Protein AF-A0A7C1MVW4-F1 (afdb_monomer_lite)

Secondary structure (DSSP, 8-state):
--S-S----STT--HHHHHHHHHHHHHHHHHHTSS--S-GGGTT-------SS--HHHHHHHH-

Radius of gyration: 13.87 Å; chains: 1; bounding box: 32×21×33 Å

Foldseek 3Di:
DDPDPDPPDCPPPDPVRVVVVVVVVVVLVVLVVDPHSDDPVCPPPDDDDDDPDDDDVVVVVVPD

Sequence (64 aa):
MLKSKDLLGIKELTSEEIYHILDTASNFQDVLKRDIKKVPPLRGKSVVSLFFEPSTRTKTSFAL

pLDDT: mean 88.31, std 8.24, range [67.81, 97.56]

Structure (mmCIF, N/CA/C/O backbone):
data_AF-A0A7C1MVW4-F1
#
_entry.id   AF-A0A7C1MVW4-F1
#
loop_
_atom_site.group_PDB
_atom_site.id
_atom_site.type_symbol
_atom_site.label_atom_id
_atom_site.label_alt_id
_atom_site.label_comp_id
_atom_site.label_asym_id
_atom_site.label_entity_id
_atom_site.label_seq_id
_atom_site.pdbx_PDB_ins_code
_atom_site.Cartn_x
_atom_site.Cartn_y
_atom_site.Cartn_z
_atom_site.occupancy
_atom_site.B_iso_or_equiv
_atom_site.auth_seq_id
_atom_site.auth_comp_id
_atom_site.auth_asym_id
_atom_site.auth_atom_id
_atom_site.pdbx_PDB_model_num
ATOM 1 N N . MET A 1 1 ? -15.987 1.670 -1.216 1.00 73.25 1 MET A N 1
ATOM 2 C CA . MET A 1 1 ? -15.254 2.958 -1.202 1.00 73.25 1 MET A CA 1
ATOM 3 C C . MET A 1 1 ? -14.846 3.238 0.233 1.00 73.25 1 MET A C 1
ATOM 5 O O . MET A 1 1 ? -15.685 3.062 1.107 1.00 73.25 1 MET A O 1
ATOM 9 N N . LEU A 1 2 ? -13.578 3.582 0.470 1.00 87.62 2 LEU A N 1
ATOM 10 C CA . LEU A 1 2 ? -13.051 3.852 1.815 1.00 87.62 2 LEU A CA 1
ATOM 11 C C . LEU A 1 2 ? -13.621 5.168 2.362 1.00 87.62 2 LEU A C 1
ATOM 13 O O . LEU A 1 2 ? -13.828 6.108 1.592 1.00 87.62 2 LEU A O 1
ATOM 17 N N . LYS A 1 3 ? -13.869 5.240 3.674 1.00 84.06 3 LYS A N 1
ATOM 18 C CA . LYS A 1 3 ? -14.363 6.456 4.343 1.00 84.06 3 LYS A CA 1
ATOM 19 C C . LYS A 1 3 ? -13.301 7.547 4.439 1.00 84.06 3 LYS A C 1
ATOM 21 O O . LYS A 1 3 ? -13.632 8.725 4.333 1.00 84.06 3 LYS A O 1
ATOM 26 N N . SER A 1 4 ? -12.044 7.161 4.648 1.00 86.88 4 SER A N 1
ATOM 27 C CA . SER A 1 4 ? -10.902 8.076 4.697 1.00 86.88 4 SER A CA 1
ATOM 28 C C . SER A 1 4 ? -10.148 8.077 3.371 1.00 86.88 4 SER A C 1
ATOM 30 O O . SER A 1 4 ? -10.020 7.047 2.709 1.00 86.88 4 SER A O 1
ATOM 32 N N . LYS A 1 5 ? -9.613 9.245 3.006 1.00 88.75 5 LYS A N 1
ATOM 33 C CA . LYS A 1 5 ? -8.701 9.399 1.869 1.00 88.75 5 LYS A CA 1
ATOM 34 C C . LYS A 1 5 ? -7.324 8.795 2.163 1.00 88.75 5 LYS A C 1
ATOM 36 O O . LYS A 1 5 ? -6.706 8.234 1.261 1.00 88.75 5 LYS A O 1
ATOM 41 N N . ASP A 1 6 ? -6.855 8.928 3.402 1.00 93.25 6 ASP A N 1
ATOM 42 C CA . ASP A 1 6 ? -5.503 8.553 3.809 1.00 93.25 6 ASP A CA 1
ATOM 43 C C . ASP A 1 6 ? -5.514 7.210 4.554 1.00 93.25 6 ASP A C 1
ATOM 45 O O . ASP A 1 6 ? -6.343 6.990 5.441 1.00 93.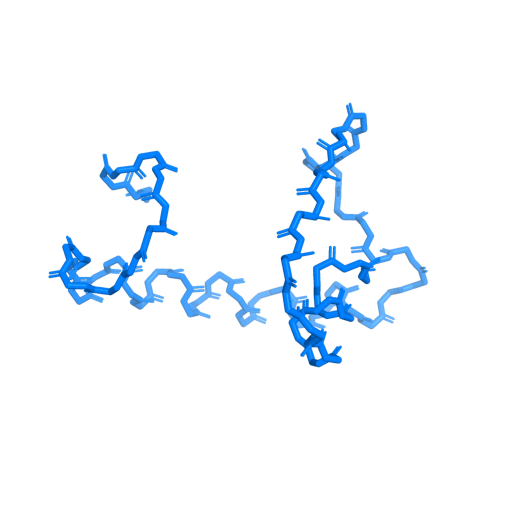25 6 ASP A O 1
ATOM 49 N N . LEU A 1 7 ? -4.576 6.324 4.199 1.00 93.38 7 LEU A N 1
ATOM 50 C CA . LEU A 1 7 ? -4.374 5.013 4.822 1.00 93.38 7 LEU A CA 1
ATOM 51 C C . LEU A 1 7 ? -3.108 5.047 5.689 1.00 93.38 7 LEU A C 1
ATOM 53 O O . LEU A 1 7 ? -2.014 4.738 5.221 1.00 93.38 7 LEU A O 1
ATOM 57 N N . LEU A 1 8 ? -3.263 5.466 6.948 1.00 94.44 8 LEU A N 1
ATOM 58 C CA . LEU A 1 8 ? -2.156 5.602 7.910 1.00 94.44 8 LEU A CA 1
ATOM 59 C C . LEU A 1 8 ? -1.946 4.346 8.769 1.00 94.44 8 LEU A C 1
ATOM 61 O O . LEU A 1 8 ? -0.880 4.150 9.348 1.00 94.44 8 LEU A O 1
ATOM 65 N N . GLY A 1 9 ? -2.961 3.490 8.852 1.00 93.38 9 GLY A N 1
ATOM 66 C CA . GLY A 1 9 ? -2.972 2.283 9.663 1.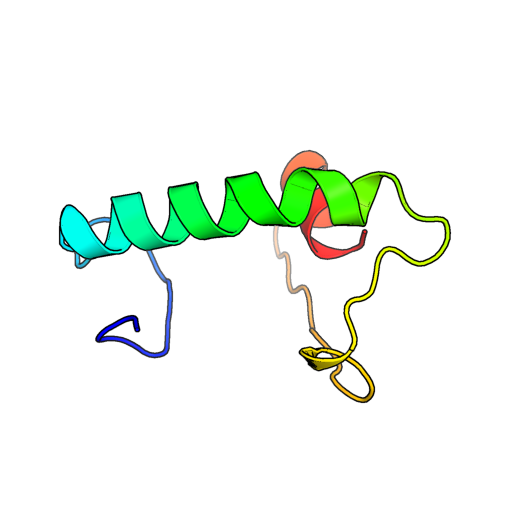00 93.38 9 GLY A CA 1
ATOM 67 C C . GLY A 1 9 ? -4.298 1.544 9.518 1.00 93.38 9 GLY A C 1
ATOM 68 O O . GLY A 1 9 ? -5.143 1.916 8.707 1.00 93.38 9 GLY A O 1
ATOM 69 N N . ILE A 1 10 ? -4.468 0.479 10.302 1.00 95.38 10 ILE A N 1
ATOM 70 C CA . ILE A 1 10 ? -5.677 -0.362 10.274 1.00 95.38 10 ILE A CA 1
ATOM 71 C C . ILE A 1 10 ? -6.663 -0.055 11.405 1.00 95.38 10 ILE A C 1
ATOM 73 O O . ILE A 1 10 ? -7.753 -0.610 11.424 1.00 95.38 10 ILE A O 1
ATOM 77 N N . LYS A 1 11 ? -6.280 0.790 12.369 1.00 94.50 11 LYS A N 1
ATOM 78 C CA . LYS A 1 11 ? -7.049 1.028 13.600 1.00 94.50 11 LYS A CA 1
ATOM 79 C C . LYS A 1 11 ? -8.397 1.691 13.316 1.00 94.50 11 LYS A C 1
ATOM 81 O O . LYS A 1 11 ? -9.379 1.406 13.992 1.00 94.50 11 LYS A O 1
ATOM 86 N N . GLU A 1 12 ? -8.425 2.577 12.333 1.00 92.19 12 GLU A N 1
ATOM 87 C CA . GLU A 1 12 ? -9.597 3.343 11.923 1.00 92.19 12 GLU A CA 1
ATOM 88 C C . GLU A 1 12 ? -10.411 2.632 10.833 1.00 92.19 12 GLU A C 1
ATOM 90 O O . GLU A 1 12 ? -11.483 3.114 10.467 1.00 92.19 12 GLU A O 1
ATOM 95 N N . LEU A 1 13 ? -9.916 1.505 10.307 1.00 94.75 13 LEU A N 1
ATOM 96 C CA . LEU A 1 13 ? -10.620 0.737 9.290 1.00 94.75 13 LEU A CA 1
ATOM 97 C C . LEU A 1 13 ? -11.688 -0.141 9.928 1.00 94.75 13 LEU A C 1
ATOM 99 O O . LEU A 1 13 ? -11.443 -0.881 10.882 1.00 94.75 13 LEU A O 1
ATOM 103 N N . THR A 1 14 ? -12.871 -0.111 9.330 1.00 95.62 14 THR A N 1
ATOM 104 C CA . THR A 1 14 ? -13.903 -1.112 9.597 1.00 95.62 14 THR A CA 1
ATOM 105 C C . THR A 1 14 ? -13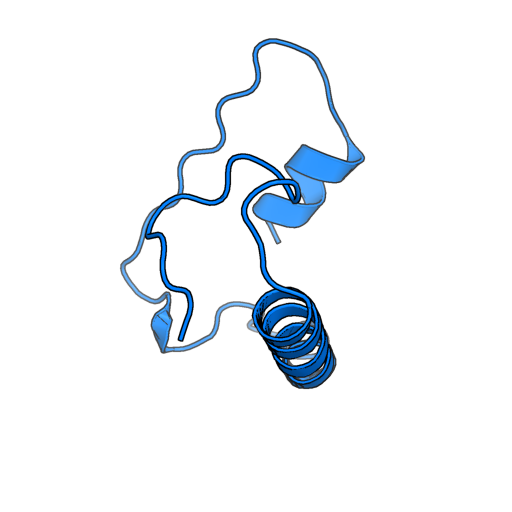.534 -2.451 8.958 1.00 95.62 14 THR A C 1
ATOM 107 O O . THR A 1 14 ? -12.751 -2.514 8.005 1.00 95.62 14 THR A O 1
ATOM 110 N N . SER A 1 15 ? -14.103 -3.547 9.460 1.00 96.19 15 SER A N 1
ATOM 111 C CA . SER A 1 15 ? -13.866 -4.879 8.896 1.00 96.19 15 SER A CA 1
ATOM 112 C C . SER A 1 15 ? -14.272 -4.944 7.422 1.00 96.19 15 SER A C 1
ATOM 114 O O . SER A 1 15 ? -13.554 -5.518 6.608 1.00 96.19 15 SER A O 1
ATOM 116 N N . GLU A 1 16 ? -15.373 -4.292 7.061 1.00 96.25 16 GLU A N 1
ATOM 117 C CA . GLU A 1 16 ? -15.873 -4.202 5.692 1.00 96.25 16 GLU A CA 1
ATOM 118 C C . GLU A 1 16 ? -14.873 -3.501 4.763 1.00 96.25 16 GLU A C 1
ATOM 120 O O . GLU A 1 16 ? -14.665 -3.936 3.631 1.00 96.25 16 GLU A O 1
ATOM 125 N N . GLU A 1 17 ? -14.213 -2.439 5.233 1.00 95.75 17 GLU A N 1
ATOM 126 C CA . GLU A 1 17 ? -13.177 -1.741 4.463 1.00 95.75 17 GLU A CA 1
ATOM 127 C C . GLU A 1 17 ? -11.928 -2.602 4.267 1.00 95.75 17 GLU A C 1
ATOM 129 O O . GLU A 1 17 ? -11.356 -2.604 3.175 1.00 95.75 17 GLU A O 1
ATOM 134 N N . ILE A 1 18 ? -11.527 -3.366 5.287 1.00 95.62 18 ILE A N 1
ATOM 135 C CA . ILE A 1 18 ? -10.404 -4.304 5.184 1.00 95.62 18 ILE A CA 1
ATOM 136 C C . ILE A 1 18 ? -10.709 -5.368 4.128 1.00 95.62 18 ILE A C 1
ATOM 138 O O . ILE A 1 18 ? -9.908 -5.562 3.212 1.00 95.62 18 ILE A O 1
ATOM 142 N N . TYR A 1 19 ? -11.875 -6.015 4.207 1.00 96.50 19 TYR A N 1
ATOM 143 C CA . TYR A 1 19 ? -12.268 -7.022 3.219 1.00 96.50 19 TYR A CA 1
ATOM 144 C C . TYR A 1 19 ? -12.372 -6.429 1.814 1.00 96.50 19 TYR A C 1
ATOM 146 O O . TYR A 1 19 ? -11.853 -7.014 0.869 1.00 96.50 19 TYR A O 1
ATOM 154 N N . HIS A 1 20 ? -12.903 -5.214 1.674 1.00 94.81 20 HIS A N 1
ATOM 155 C CA . HIS A 1 20 ? -12.947 -4.528 0.386 1.00 94.81 20 HIS A CA 1
ATOM 156 C C . HIS A 1 20 ? -11.554 -4.315 -0.238 1.00 94.81 20 HIS A C 1
ATOM 158 O O . HIS A 1 20 ? -11.389 -4.486 -1.451 1.00 94.81 20 HIS A O 1
ATOM 164 N N . ILE A 1 21 ? -10.542 -3.961 0.565 1.00 93.81 21 ILE A N 1
ATOM 165 C CA . ILE A 1 21 ? -9.150 -3.840 0.100 1.00 93.81 21 ILE A CA 1
ATOM 166 C C . ILE A 1 21 ? -8.615 -5.206 -0.347 1.00 93.81 21 ILE A C 1
ATOM 168 O O . ILE A 1 21 ? -8.009 -5.298 -1.415 1.00 93.81 21 ILE A O 1
ATOM 172 N N . LEU A 1 22 ? -8.851 -6.260 0.440 1.00 95.25 22 LEU A N 1
ATOM 173 C CA . LEU A 1 22 ? -8.380 -7.616 0.141 1.00 95.25 22 LEU A CA 1
ATOM 174 C C . LEU A 1 22 ? -9.018 -8.185 -1.135 1.00 95.25 22 LEU A C 1
ATOM 176 O O . LEU A 1 22 ? -8.303 -8.701 -1.995 1.00 95.25 22 LEU A O 1
ATOM 180 N N . ASP A 1 23 ? -10.328 -8.018 -1.308 1.00 94.56 23 ASP A N 1
ATOM 181 C CA . ASP A 1 23 ? -11.053 -8.452 -2.506 1.00 94.56 23 ASP A CA 1
ATOM 182 C C . ASP A 1 23 ? -10.554 -7.713 -3.751 1.00 94.56 23 ASP A C 1
ATOM 184 O O . ASP A 1 23 ? -10.308 -8.309 -4.803 1.00 94.56 23 ASP A O 1
ATOM 188 N N . THR A 1 24 ? -10.330 -6.402 -3.623 1.00 91.31 24 THR A N 1
ATOM 189 C CA . THR A 1 24 ? -9.756 -5.595 -4.705 1.00 91.31 24 THR A CA 1
ATOM 190 C C . THR A 1 24 ? -8.345 -6.072 -5.051 1.00 91.31 24 THR A C 1
ATOM 192 O O . THR A 1 24 ? -8.028 -6.233 -6.228 1.00 91.31 24 THR A O 1
ATOM 195 N N . ALA A 1 25 ? -7.504 -6.352 -4.051 1.00 91.44 25 ALA A N 1
ATOM 196 C CA . ALA A 1 25 ? -6.150 -6.860 -4.260 1.00 91.44 25 ALA A CA 1
ATOM 197 C C . ALA A 1 25 ? -6.139 -8.230 -4.959 1.00 91.44 25 ALA A C 1
ATOM 199 O O . ALA A 1 25 ? -5.309 -8.450 -5.843 1.00 91.44 25 ALA A O 1
ATOM 200 N N . SER A 1 26 ? -7.080 -9.117 -4.622 1.00 91.00 26 SER A N 1
ATOM 201 C CA . SER A 1 26 ? -7.239 -10.418 -5.282 1.00 91.00 26 SER A CA 1
ATOM 202 C C . SER A 1 26 ? -7.470 -10.257 -6.790 1.00 91.00 26 SER A C 1
ATOM 204 O O . SER A 1 26 ? -6.748 -10.835 -7.602 1.00 91.00 26 SER A O 1
ATOM 206 N N . ASN A 1 27 ? -8.368 -9.347 -7.181 1.00 85.88 27 ASN A N 1
ATOM 207 C CA . ASN A 1 27 ? -8.649 -9.048 -8.591 1.00 85.88 27 ASN A CA 1
ATOM 208 C C . ASN A 1 27 ? -7.443 -8.455 -9.347 1.00 85.88 27 ASN A C 1
ATOM 210 O O . ASN A 1 27 ? -7.356 -8.549 -10.572 1.00 85.88 27 ASN A O 1
ATOM 214 N N . PHE A 1 28 ? -6.498 -7.835 -8.636 1.00 85.88 28 PHE A N 1
ATOM 215 C CA . PHE A 1 28 ? -5.287 -7.262 -9.224 1.00 85.88 28 PHE A CA 1
ATOM 216 C C . PHE A 1 28 ? -4.159 -8.282 -9.425 1.00 85.88 28 PHE A C 1
ATOM 218 O O . PHE A 1 28 ? -3.198 -7.977 -10.135 1.00 85.88 28 PHE A O 1
ATOM 225 N N . GLN A 1 29 ? -4.264 -9.502 -8.887 1.00 84.44 29 GLN A N 1
ATOM 226 C CA . GLN A 1 29 ? -3.243 -10.534 -9.102 1.00 84.44 29 GLN A CA 1
ATOM 227 C C . GLN A 1 29 ? -3.038 -10.849 -10.589 1.00 84.44 29 GLN A C 1
ATOM 229 O O . GLN A 1 29 ? -1.906 -11.028 -11.038 1.00 84.44 29 GLN A O 1
ATOM 234 N N . ASP A 1 30 ? -4.109 -10.843 -11.383 1.00 80.88 30 ASP A N 1
ATOM 235 C CA . ASP A 1 30 ? -4.023 -11.092 -12.825 1.00 80.88 30 ASP A CA 1
ATOM 236 C C . ASP A 1 30 ? -3.421 -9.922 -13.607 1.00 80.88 30 ASP A C 1
ATOM 238 O O . ASP A 1 30 ? -2.894 -10.117 -14.702 1.00 80.88 30 ASP A O 1
ATOM 242 N N . VAL A 1 31 ? -3.443 -8.706 -13.053 1.00 79.31 31 VAL A N 1
ATOM 243 C CA . VAL A 1 31 ? -2.747 -7.551 -13.639 1.00 79.31 31 VAL A CA 1
ATOM 244 C C . VAL A 1 31 ? -1.236 -7.736 -13.536 1.00 79.31 31 VAL A C 1
ATOM 246 O O . VAL A 1 31 ? -0.520 -7.417 -14.482 1.00 79.31 31 VAL A O 1
ATOM 249 N N . LEU A 1 32 ? -0.749 -8.301 -12.428 1.00 75.69 32 LEU A N 1
ATOM 250 C CA . LEU A 1 32 ? 0.682 -8.534 -12.212 1.00 75.69 32 LEU A CA 1
ATOM 251 C C . LEU A 1 32 ? 1.286 -9.546 -13.198 1.00 75.69 32 LEU A C 1
ATOM 253 O O . LEU A 1 32 ? 2.500 -9.534 -13.399 1.00 75.69 32 LEU A O 1
ATOM 257 N N . LYS A 1 33 ? 0.452 -10.389 -13.822 1.00 79.06 33 LYS A N 1
ATOM 258 C CA . LYS A 1 33 ? 0.851 -11.352 -14.863 1.00 79.06 33 LYS A CA 1
ATOM 259 C C . LYS A 1 33 ? 0.987 -10.726 -16.258 1.00 79.06 33 LYS A C 1
ATOM 261 O O . LYS A 1 33 ? 1.496 -11.382 -17.158 1.00 79.06 33 LYS A O 1
ATOM 266 N N . ARG A 1 34 ? 0.498 -9.499 -16.467 1.00 78.38 34 ARG A N 1
ATOM 267 C CA . ARG A 1 34 ? 0.538 -8.811 -17.768 1.00 78.38 34 ARG A CA 1
ATOM 268 C C . ARG A 1 34 ? 1.897 -8.148 -17.981 1.00 78.38 34 ARG A C 1
ATOM 270 O O . ARG A 1 34 ? 2.497 -7.654 -17.029 1.00 78.38 34 ARG A O 1
ATOM 277 N N . ASP A 1 35 ? 2.313 -8.026 -19.242 1.00 70.25 35 ASP A N 1
ATOM 278 C CA . ASP A 1 35 ? 3.544 -7.309 -19.617 1.00 70.25 35 ASP A CA 1
ATOM 279 C C . ASP A 1 35 ? 3.525 -5.844 -19.158 1.00 70.25 35 ASP A C 1
ATOM 281 O O . ASP A 1 35 ? 4.541 -5.280 -18.753 1.00 70.25 35 ASP A O 1
ATOM 285 N N . ILE A 1 36 ? 2.338 -5.228 -19.165 1.00 74.12 36 ILE A N 1
ATOM 286 C CA . ILE A 1 36 ? 2.113 -3.885 -18.633 1.00 74.12 36 ILE A CA 1
ATOM 287 C C . ILE A 1 36 ? 1.373 -4.004 -17.302 1.00 74.12 36 ILE A C 1
ATOM 289 O O . ILE A 1 36 ? 0.148 -4.124 -17.259 1.00 74.12 36 ILE A O 1
ATOM 293 N N . LYS A 1 37 ? 2.131 -3.903 -16.209 1.00 69.44 37 LYS A N 1
ATOM 294 C CA . LYS A 1 37 ? 1.620 -3.970 -14.828 1.00 69.44 37 LYS A CA 1
ATOM 295 C C . LYS A 1 37 ? 0.805 -2.740 -14.409 1.00 69.44 37 LYS A C 1
ATOM 297 O O . LYS A 1 37 ? 0.063 -2.784 -13.432 1.00 69.44 37 LYS A O 1
ATOM 302 N N . LYS A 1 38 ? 0.897 -1.633 -15.159 1.00 67.81 38 LYS A N 1
ATOM 303 C CA . LYS A 1 38 ? 0.146 -0.399 -14.881 1.00 67.81 38 LYS A CA 1
ATOM 304 C C . LYS A 1 38 ? -1.261 -0.445 -15.471 1.00 67.81 38 LYS A C 1
ATOM 306 O O . LYS A 1 38 ? -1.444 -0.421 -16.690 1.00 67.81 38 LYS A O 1
ATOM 311 N N . VAL A 1 39 ? -2.260 -0.422 -14.593 1.00 75.62 39 VAL A N 1
ATOM 312 C CA . VAL A 1 39 ? -3.673 -0.346 -14.979 1.00 75.62 39 VAL A CA 1
ATOM 313 C C . VAL A 1 39 ? -4.042 1.024 -15.576 1.00 75.62 39 VAL A C 1
ATOM 315 O O . VAL A 1 39 ? -3.459 2.041 -15.184 1.00 75.62 39 VAL A O 1
ATOM 318 N N . PRO A 1 40 ? -5.039 1.096 -16.484 1.00 74.62 40 PRO A N 1
ATOM 319 C CA . PRO A 1 40 ? -5.495 2.355 -17.080 1.00 74.62 40 PRO A CA 1
ATOM 320 C C . PRO A 1 40 ? -5.806 3.488 -16.079 1.00 74.62 40 PRO A C 1
ATOM 322 O O . PRO A 1 40 ? -5.404 4.615 -16.367 1.00 74.62 40 PRO A O 1
ATOM 325 N N . PRO A 1 41 ? -6.416 3.236 -14.897 1.00 80.69 41 PRO A N 1
ATOM 326 C CA . PRO A 1 41 ? -6.710 4.285 -13.913 1.00 80.69 41 PRO A CA 1
ATOM 327 C C . PRO A 1 41 ? -5.496 5.050 -13.366 1.00 80.69 41 PRO A C 1
ATOM 329 O O . PRO A 1 41 ? -5.648 6.178 -12.905 1.00 80.69 41 PRO A O 1
ATOM 332 N N . LEU A 1 42 ? -4.294 4.462 -13.406 1.00 84.56 42 LEU A N 1
ATOM 333 C CA . LEU A 1 42 ? -3.069 5.090 -12.893 1.00 84.56 42 LEU A CA 1
ATOM 334 C C . LEU A 1 42 ? -2.227 5.758 -13.992 1.00 84.56 42 LEU A C 1
ATOM 336 O O . LEU A 1 42 ? -1.167 6.317 -13.707 1.00 84.56 42 LEU A O 1
ATOM 340 N N . ARG A 1 43 ? -2.666 5.727 -15.258 1.00 83.94 43 ARG A N 1
ATOM 341 C CA . ARG A 1 43 ? -1.951 6.408 -16.348 1.00 83.94 43 ARG A CA 1
ATOM 342 C C . ARG A 1 43 ? -1.938 7.920 -16.114 1.00 83.94 43 ARG A C 1
ATOM 344 O O . ARG A 1 43 ? -2.955 8.518 -15.778 1.00 83.94 43 ARG A O 1
ATOM 351 N N . GLY A 1 44 ? -0.766 8.532 -16.284 1.00 88.19 44 GLY A N 1
ATOM 352 C CA . GLY A 1 44 ? -0.565 9.964 -16.037 1.00 88.19 44 GLY A CA 1
ATOM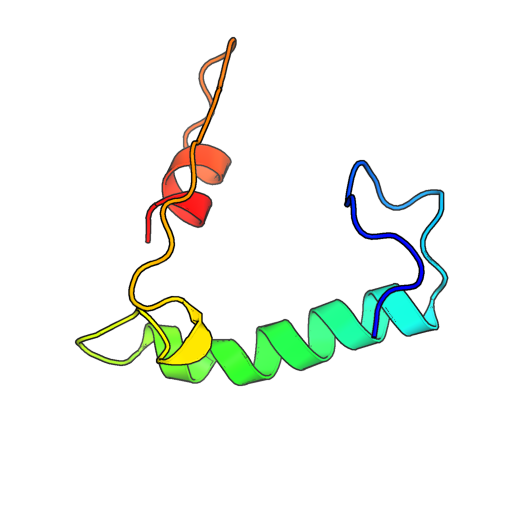 353 C C . GLY A 1 44 ? -0.533 10.358 -14.555 1.00 88.19 44 GLY A C 1
ATOM 354 O O . GLY A 1 44 ? -0.516 11.548 -14.251 1.00 88.19 44 GLY A O 1
ATOM 355 N N . LYS A 1 45 ? -0.527 9.391 -13.626 1.00 89.31 45 LYS A N 1
ATOM 356 C CA . LYS A 1 45 ? -0.326 9.640 -12.195 1.00 89.31 45 LYS A CA 1
ATOM 357 C C . LYS A 1 45 ? 1.119 9.330 -11.806 1.00 89.31 45 LYS A C 1
ATOM 359 O O . LYS A 1 45 ? 1.672 8.309 -12.212 1.00 89.31 45 LYS A O 1
ATOM 364 N N . SER A 1 46 ? 1.696 10.202 -10.985 1.00 90.38 46 SER A N 1
ATOM 365 C CA . SER A 1 46 ? 3.011 10.011 -10.372 1.00 90.38 46 SER A CA 1
ATOM 366 C C . SER A 1 46 ? 2.835 9.745 -8.882 1.00 9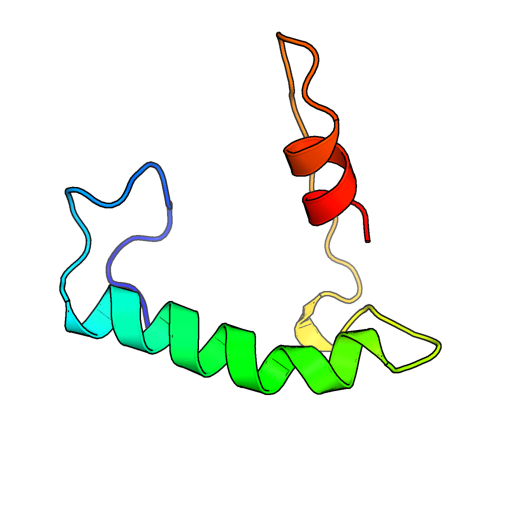0.38 46 SER A C 1
ATOM 368 O O . SER A 1 46 ? 2.085 10.454 -8.214 1.00 90.38 46 SER A O 1
ATOM 370 N N . VAL A 1 47 ? 3.523 8.727 -8.372 1.00 90.38 47 VAL A N 1
ATOM 371 C CA . VAL A 1 47 ? 3.539 8.365 -6.949 1.00 90.38 47 VAL A CA 1
ATOM 372 C C . VAL A 1 47 ? 4.949 8.603 -6.421 1.00 90.38 47 VAL A C 1
ATOM 374 O O . VAL A 1 47 ? 5.920 8.208 -7.064 1.00 90.3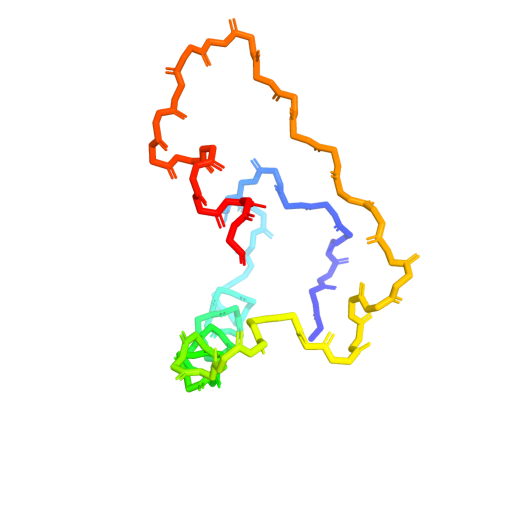8 47 VAL A O 1
ATOM 377 N N . VAL A 1 48 ? 5.061 9.262 -5.268 1.00 93.75 48 VAL A N 1
ATOM 378 C CA . VAL A 1 48 ? 6.342 9.527 -4.602 1.00 93.75 48 VAL A CA 1
ATOM 379 C C . VAL A 1 48 ? 6.505 8.559 -3.438 1.00 93.75 48 VAL A C 1
ATOM 381 O O . VAL A 1 48 ? 5.637 8.467 -2.574 1.00 93.75 48 VAL A O 1
ATOM 384 N N . SER A 1 49 ? 7.634 7.856 -3.405 1.00 94.00 49 SER A N 1
ATOM 385 C CA . SER A 1 49 ? 8.000 6.951 -2.317 1.00 94.00 49 SER A CA 1
ATOM 386 C C . SER A 1 49 ? 9.086 7.582 -1.447 1.00 94.00 49 SER A C 1
ATOM 388 O O . SER A 1 49 ? 10.252 7.612 -1.841 1.00 94.00 49 SER A O 1
ATOM 390 N N . LEU A 1 50 ? 8.707 8.084 -0.269 1.00 95.50 50 LEU A N 1
ATOM 391 C CA . LEU A 1 50 ? 9.615 8.709 0.696 1.00 95.50 50 LEU A CA 1
ATOM 392 C C . LEU A 1 50 ? 9.947 7.728 1.830 1.00 95.50 50 LEU A C 1
ATOM 394 O O . LEU A 1 50 ? 9.057 7.308 2.562 1.00 95.50 50 LEU A O 1
ATOM 398 N N . PHE A 1 51 ? 11.227 7.383 1.979 1.00 95.56 51 PHE A N 1
ATOM 399 C CA . PHE A 1 51 ? 11.730 6.487 3.024 1.00 95.56 51 PHE A CA 1
ATOM 400 C C . PHE A 1 51 ? 12.917 7.139 3.738 1.00 95.56 51 PHE A C 1
ATOM 402 O O . PHE A 1 51 ? 13.911 7.465 3.092 1.00 95.56 51 PHE A O 1
ATOM 409 N N . PHE A 1 52 ? 12.819 7.299 5.058 1.00 96.94 52 PHE A N 1
ATOM 410 C CA . PHE A 1 52 ? 13.931 7.750 5.909 1.00 96.94 52 PHE A CA 1
ATOM 411 C C . PHE A 1 52 ? 14.821 6.589 6.369 1.00 96.94 52 PHE A C 1
ATOM 413 O O . PHE A 1 52 ? 15.982 6.790 6.708 1.00 96.94 52 PHE A O 1
ATOM 420 N N . GLU A 1 53 ? 14.286 5.369 6.328 1.00 97.56 53 GLU A N 1
ATOM 421 C CA . GLU A 1 53 ? 14.965 4.137 6.716 1.00 97.56 53 GLU A CA 1
ATOM 422 C C . GLU A 1 53 ? 14.944 3.127 5.558 1.00 97.56 53 GLU A C 1
ATOM 424 O O . GLU A 1 53 ? 13.988 3.101 4.770 1.00 97.56 53 GLU A O 1
ATOM 429 N N . PRO A 1 54 ? 15.978 2.277 5.419 1.00 95.38 54 PRO A N 1
ATOM 430 C CA . PRO A 1 54 ? 16.023 1.288 4.352 1.00 95.38 54 PRO A CA 1
ATOM 431 C C . PRO A 1 54 ? 14.922 0.227 4.520 1.00 95.38 54 PRO A C 1
ATOM 433 O O . PRO A 1 54 ? 14.873 -0.488 5.516 1.00 95.38 54 PRO A O 1
ATOM 436 N N . SER A 1 55 ? 14.073 0.069 3.497 1.00 96.69 55 SER A N 1
ATOM 437 C CA . SER A 1 55 ? 13.076 -1.009 3.425 1.00 96.69 55 SER A CA 1
ATOM 438 C C . SER A 1 55 ? 12.991 -1.615 2.025 1.00 96.69 55 SER A C 1
ATOM 440 O O . SER A 1 55 ? 12.465 -1.013 1.088 1.00 96.69 55 SER A O 1
ATOM 442 N N . THR A 1 56 ? 13.486 -2.845 1.881 1.00 95.00 56 THR A N 1
ATOM 443 C CA . THR A 1 56 ? 13.551 -3.545 0.589 1.00 95.00 56 THR A CA 1
ATOM 444 C C . THR A 1 56 ? 12.174 -3.973 0.092 1.00 95.00 56 THR A C 1
ATOM 446 O O . THR A 1 56 ? 11.812 -3.695 -1.053 1.00 95.00 56 THR A O 1
ATOM 449 N N . ARG A 1 57 ? 11.386 -4.639 0.948 1.00 95.19 57 ARG A N 1
ATOM 450 C CA . ARG A 1 57 ? 10.081 -5.191 0.549 1.00 95.19 57 ARG A CA 1
ATOM 451 C C . ARG A 1 57 ? 9.090 -4.084 0.209 1.00 95.19 57 ARG A C 1
ATOM 453 O O . ARG A 1 57 ? 8.491 -4.132 -0.858 1.00 95.19 57 ARG A O 1
ATOM 460 N N . THR A 1 58 ? 8.984 -3.066 1.064 1.00 93.69 58 THR A N 1
ATOM 461 C CA . THR A 1 58 ? 8.038 -1.960 0.867 1.00 93.69 58 THR A CA 1
ATOM 462 C C . THR A 1 58 ? 8.413 -1.121 -0.350 1.00 93.69 58 THR A C 1
ATOM 464 O O . THR A 1 58 ? 7.563 -0.827 -1.181 1.00 93.69 58 THR A O 1
ATOM 467 N N . LYS A 1 59 ? 9.692 -0.768 -0.522 1.00 92.56 59 LYS A N 1
ATOM 468 C CA . LYS A 1 59 ? 10.108 0.009 -1.696 1.00 92.56 59 LYS A CA 1
ATOM 469 C C . LYS A 1 59 ? 9.830 -0.740 -2.999 1.00 92.56 59 LYS A C 1
ATOM 471 O O . LYS A 1 59 ? 9.324 -0.145 -3.944 1.00 92.56 59 LYS A O 1
ATOM 476 N N . THR A 1 60 ? 10.129 -2.039 -3.035 1.00 91.25 60 THR A N 1
ATOM 477 C CA . THR A 1 60 ? 9.897 -2.860 -4.230 1.00 91.25 60 THR A CA 1
ATOM 478 C C . THR A 1 60 ? 8.405 -2.977 -4.537 1.00 91.25 60 THR A C 1
ATOM 480 O O . THR A 1 60 ? 8.015 -2.801 -5.685 1.00 91.25 60 THR A O 1
ATOM 483 N N . SER A 1 61 ? 7.551 -3.198 -3.531 1.00 89.69 61 SER A N 1
ATOM 484 C CA . SER A 1 61 ? 6.108 -3.360 -3.752 1.00 89.69 61 SER A CA 1
ATOM 485 C C . SER A 1 61 ? 5.414 -2.104 -4.287 1.00 89.69 61 SER A C 1
ATOM 487 O O . SER A 1 61 ? 4.438 -2.233 -5.013 1.00 89.69 61 SER A O 1
ATOM 489 N N . PHE A 1 62 ? 5.903 -0.904 -3.956 1.00 89.62 62 PHE A N 1
ATOM 490 C CA . PHE A 1 62 ? 5.342 0.366 -4.446 1.00 89.62 62 PHE A CA 1
ATOM 491 C C . PHE A 1 62 ? 5.913 0.827 -5.802 1.00 89.62 62 PHE A C 1
ATOM 493 O O . PHE A 1 62 ? 5.393 1.782 -6.378 1.00 89.62 62 PHE A O 1
ATOM 500 N N . ALA A 1 63 ? 6.973 0.185 -6.305 1.00 82.12 63 ALA A N 1
ATOM 501 C CA . ALA A 1 63 ? 7.650 0.565 -7.551 1.00 82.12 63 ALA A CA 1
ATOM 502 C C . ALA A 1 63 ? 7.297 -0.316 -8.768 1.00 82.12 63 ALA A C 1
ATOM 504 O O . ALA A 1 63 ? 7.629 0.063 -9.894 1.00 82.12 63 ALA A O 1
ATOM 505 N N . LEU A 1 64 ? 6.681 -1.484 -8.539 1.00 68.31 64 LEU A N 1
ATOM 506 C CA . LEU A 1 64 ? 6.264 -2.451 -9.569 1.00 68.31 64 LEU A CA 1
ATOM 507 C C . LEU A 1 64 ? 5.052 -1.969 -10.382 1.00 68.31 64 LEU A C 1
ATOM 509 O O . LEU A 1 64 ? 4.999 -2.335 -11.580 1.00 68.31 64 LEU A O 1
#